Protein AF-A0A2V7T6T1-F1 (afdb_monomer_lite)

Foldseek 3Di:
DPDDDVVQEEEDEDDDDDDVCVVDDVCVVQVVQAGDVSHHYHYNDGSLCLLAVCQLVVVDDPVVSVCVLVVLLVVLLVCVVVPHADADDDDDDDLVVLVVVVVVQVVDPVRVVVDDPVVVVVSVSVVVNVVSVVCSCVSNVPRHHHHDPDPPPPVPDDDDDDD

Secondary structure (DSSP, 8-state):
--SS-GGGEEEEE--S--THHHHS-TTHHHHTTSPPTT-EEEEES-GGGGGTHHHHTT-S-HHHHHHHHHHHHHHHHHHHHTTPPP--------HHHHHHHHHHHHS-TTTGGG--HHHHHHGGGHHHHHHHHHHHHHHHSSSS----------TT-------

Radius of gyration: 18.11 Å; chains: 1; bounding box: 42×50×47 Å

pLDDT: mean 84.36, std 19.88, range [29.56, 97.81]

Sequence (163 aa):
MSGLNPQGCRVTAFKVPVGEELEHDFLWRVHRAVPARGDIAIFNRSHYEEVLVTRVRKLVPKDAWSQRYDQINAFERLLVENGTIVVKFFLHISKAEQKRRFEERLDDPTKQWKLSPGDFEDRKYWDDYLEAYEDALSRAAAGGGAAAPSPRRCARCRPTRVT

Structure (mmCIF, N/CA/C/O backbone):
data_AF-A0A2V7T6T1-F1
#
_entry.id   AF-A0A2V7T6T1-F1
#
loop_
_atom_site.group_PDB
_atom_site.id
_atom_site.type_symbol
_atom_site.label_atom_id
_atom_site.label_alt_id
_atom_site.label_comp_id
_atom_site.label_asym_id
_atom_site.label_entity_id
_atom_site.label_seq_id
_atom_site.pdbx_PDB_ins_code
_atom_site.Cartn_x
_atom_site.Cartn_y
_atom_site.Cartn_z
_atom_site.occupancy
_atom_site.B_iso_or_equiv
_atom_site.auth_seq_id
_atom_site.auth_comp_id
_atom_site.auth_asym_id
_atom_site.auth_atom_id
_atom_site.pdbx_PDB_model_num
ATOM 1 N N . MET A 1 1 ? 18.973 3.544 14.320 1.00 47.38 1 MET A N 1
ATOM 2 C CA . MET A 1 1 ? 17.698 4.245 14.571 1.00 47.38 1 MET A CA 1
ATOM 3 C C . MET A 1 1 ? 17.908 5.144 15.777 1.00 47.38 1 MET A C 1
ATOM 5 O O . MET A 1 1 ? 17.854 4.649 16.890 1.00 47.38 1 MET A O 1
ATOM 9 N N . SER A 1 2 ? 18.254 6.416 15.589 1.00 57.12 2 SER A N 1
ATOM 10 C CA . SER A 1 2 ? 18.358 7.363 16.708 1.00 57.12 2 SER A CA 1
ATOM 11 C C . SER A 1 2 ? 17.134 8.272 16.678 1.00 57.12 2 SER A C 1
ATOM 13 O O . SER A 1 2 ? 16.957 9.011 15.712 1.00 57.12 2 SER A O 1
ATOM 15 N N . GLY A 1 3 ? 16.269 8.170 17.690 1.00 74.69 3 GLY A N 1
ATOM 16 C CA . GLY A 1 3 ? 15.120 9.071 17.868 1.00 74.69 3 GLY A CA 1
ATOM 17 C C . GLY A 1 3 ? 13.787 8.412 18.240 1.00 74.69 3 GLY A C 1
ATOM 18 O O . GLY A 1 3 ? 12.869 9.129 18.612 1.00 74.69 3 GLY A O 1
ATOM 19 N N . LEU A 1 4 ? 13.665 7.080 18.179 1.00 80.94 4 LEU A N 1
ATOM 20 C CA . LEU A 1 4 ? 12.452 6.349 18.578 1.00 80.94 4 LEU A CA 1
ATOM 21 C C . LEU A 1 4 ? 12.805 5.152 19.465 1.00 80.94 4 LEU A C 1
ATOM 23 O O . LEU A 1 4 ? 13.797 4.468 19.207 1.00 80.94 4 LEU A O 1
ATOM 27 N N . ASN A 1 5 ? 11.980 4.892 20.483 1.00 84.69 5 ASN A N 1
ATOM 28 C CA . ASN A 1 5 ? 12.085 3.686 21.300 1.00 84.69 5 ASN A CA 1
ATOM 29 C C . ASN A 1 5 ? 11.563 2.483 20.488 1.00 84.69 5 ASN A C 1
ATOM 31 O O . ASN A 1 5 ? 10.394 2.498 20.095 1.00 84.69 5 ASN A O 1
ATOM 35 N N . PRO A 1 6 ? 12.380 1.442 20.237 1.00 85.62 6 PRO A N 1
ATOM 36 C CA . PRO A 1 6 ? 11.958 0.283 19.451 1.00 85.62 6 PRO A CA 1
ATOM 37 C C . PRO A 1 6 ? 10.805 -0.506 20.086 1.00 85.62 6 PRO A C 1
ATOM 39 O O . PRO A 1 6 ? 10.105 -1.211 19.372 1.00 85.62 6 PRO A O 1
ATOM 42 N N . GLN A 1 7 ? 10.567 -0.381 21.395 1.00 87.00 7 GLN A N 1
ATOM 43 C CA . GLN A 1 7 ? 9.452 -1.069 22.058 1.00 87.00 7 GLN A CA 1
ATOM 44 C C . GLN A 1 7 ? 8.079 -0.529 21.635 1.00 87.00 7 GLN A C 1
ATOM 46 O O . GLN A 1 7 ? 7.117 -1.282 21.645 1.00 87.00 7 GLN A O 1
ATOM 51 N N . GLY A 1 8 ? 8.003 0.745 21.233 1.00 88.69 8 GLY A N 1
ATOM 52 C CA . GLY A 1 8 ? 6.774 1.383 20.749 1.00 88.69 8 GLY A CA 1
ATOM 53 C C . GLY A 1 8 ? 6.770 1.614 19.238 1.00 88.69 8 GLY A C 1
ATOM 54 O O . GLY A 1 8 ? 5.990 2.426 18.748 1.00 88.69 8 GLY A O 1
ATOM 55 N N . CYS A 1 9 ? 7.682 0.986 18.485 1.00 92.56 9 CYS A N 1
ATOM 56 C CA . CYS A 1 9 ? 7.783 1.170 17.039 1.00 92.56 9 CYS A CA 1
ATOM 57 C C . CYS A 1 9 ? 8.017 -0.161 16.323 1.00 92.56 9 CYS A C 1
ATOM 59 O O . CYS A 1 9 ? 9.077 -0.775 16.452 1.00 92.56 9 CYS A O 1
ATOM 61 N N . ARG A 1 10 ? 7.043 -0.584 15.513 1.00 93.06 10 ARG A N 1
ATOM 62 C CA . ARG A 1 10 ? 7.101 -1.827 14.737 1.00 93.06 10 ARG A CA 1
ATOM 63 C C . ARG A 1 10 ? 7.144 -1.534 13.245 1.00 93.06 10 ARG A C 1
ATOM 65 O O . ARG A 1 10 ? 6.325 -0.779 12.730 1.00 93.06 10 ARG A O 1
ATOM 72 N N . VAL A 1 11 ? 8.067 -2.179 12.537 1.00 94.88 11 VAL A N 1
ATOM 73 C CA . VAL A 1 11 ? 8.160 -2.105 11.073 1.00 94.88 11 VAL A CA 1
ATOM 74 C C . VAL A 1 11 ? 7.650 -3.410 10.471 1.00 94.88 11 VAL A C 1
ATOM 76 O O . VAL A 1 11 ? 8.204 -4.469 10.756 1.00 94.88 11 VAL A O 1
ATOM 79 N N . THR A 1 12 ? 6.644 -3.332 9.602 1.00 96.31 12 THR A N 1
ATOM 80 C CA . THR A 1 12 ? 6.129 -4.478 8.840 1.00 96.31 12 THR A CA 1
ATOM 81 C C . THR A 1 12 ? 6.449 -4.280 7.364 1.00 96.31 12 THR A C 1
ATOM 83 O O . THR A 1 12 ? 6.036 -3.290 6.764 1.00 96.31 12 THR A O 1
ATOM 86 N N . ALA A 1 13 ? 7.203 -5.211 6.774 1.00 95.12 13 ALA A N 1
ATOM 87 C CA . ALA A 1 13 ? 7.527 -5.204 5.349 1.00 95.12 13 ALA A CA 1
ATOM 88 C C . ALA A 1 13 ? 6.651 -6.213 4.602 1.00 95.12 13 ALA A C 1
ATOM 90 O O . ALA A 1 13 ? 6.873 -7.422 4.696 1.00 95.12 13 ALA A O 1
ATOM 91 N N . PHE A 1 14 ? 5.665 -5.719 3.858 1.00 94.75 14 PHE A N 1
ATOM 92 C CA . PHE A 1 14 ? 4.726 -6.571 3.137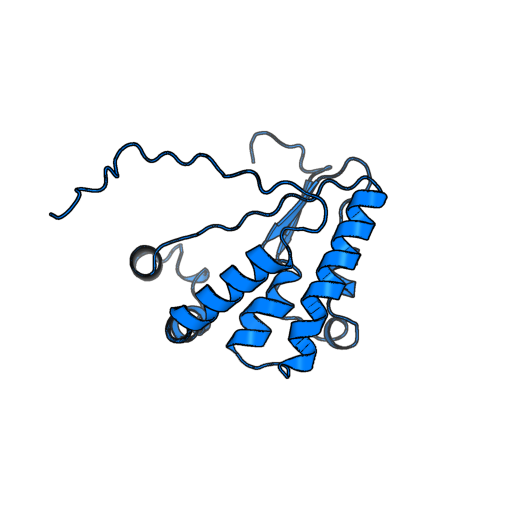 1.00 94.75 14 PHE A CA 1
ATOM 93 C C . PHE A 1 14 ? 5.364 -7.138 1.863 1.00 94.75 14 PHE A C 1
ATOM 95 O O . PHE A 1 14 ? 5.890 -6.411 1.016 1.00 94.75 14 PHE A O 1
ATOM 102 N N . LYS A 1 15 ? 5.319 -8.465 1.726 1.00 91.75 15 LYS A N 1
ATOM 103 C CA . LYS A 1 15 ? 5.761 -9.203 0.534 1.00 91.75 15 LYS A CA 1
ATOM 104 C C . LYS A 1 15 ? 4.552 -9.760 -0.223 1.00 91.75 15 LYS A C 1
ATOM 106 O O . LYS A 1 15 ? 3.409 -9.490 0.151 1.00 91.75 15 LYS A O 1
ATOM 111 N N . VAL A 1 16 ? 4.812 -10.513 -1.291 1.00 91.38 16 VAL A N 1
ATOM 112 C CA . VAL A 1 16 ? 3.777 -11.262 -2.017 1.00 91.38 16 VAL A CA 1
ATOM 113 C C . VAL A 1 16 ? 3.038 -12.172 -1.024 1.00 91.38 16 VAL A C 1
ATOM 115 O O . VAL A 1 16 ? 3.722 -12.860 -0.261 1.00 91.38 16 VAL A O 1
ATOM 118 N N . PRO A 1 17 ? 1.695 -12.133 -0.973 1.00 92.00 17 PRO A N 1
ATOM 119 C CA . PRO A 1 17 ? 0.926 -12.981 -0.070 1.00 92.00 17 PRO A CA 1
ATOM 120 C C . PRO A 1 17 ? 1.065 -14.464 -0.427 1.00 92.00 17 PRO A C 1
ATOM 122 O O . PRO A 1 17 ? 1.167 -14.817 -1.602 1.00 92.00 17 PRO A O 1
ATOM 125 N N . VAL A 1 18 ? 1.094 -15.326 0.591 1.00 92.19 18 VAL A N 1
ATOM 126 C CA . VAL A 1 18 ? 1.264 -16.783 0.449 1.00 92.19 18 VAL A CA 1
ATOM 127 C C . VAL A 1 18 ? 0.424 -17.543 1.477 1.00 92.19 18 VAL A C 1
ATOM 129 O O . VAL A 1 18 ? 0.164 -17.029 2.563 1.00 92.19 18 VAL A O 1
ATOM 132 N N . GLY A 1 19 ? 0.055 -18.788 1.156 1.00 94.94 19 GLY A N 1
ATOM 133 C CA . GLY A 1 19 ? -0.656 -19.685 2.075 1.00 94.94 19 GLY A CA 1
ATOM 134 C C . GLY A 1 19 ? -1.959 -19.075 2.596 1.00 94.94 19 GLY A C 1
ATOM 135 O O . GLY A 1 19 ? -2.746 -18.560 1.809 1.00 94.94 19 GLY A O 1
ATOM 136 N N . GLU A 1 20 ? -2.127 -19.080 3.920 1.00 94.50 20 GLU A N 1
ATOM 137 C CA . GLU A 1 20 ? -3.294 -18.543 4.641 1.00 94.50 20 GLU A CA 1
ATOM 138 C C . GLU A 1 20 ? -3.646 -17.101 4.234 1.00 94.50 20 GLU A C 1
ATOM 140 O O . GLU A 1 20 ? -4.817 -16.747 4.145 1.00 94.50 20 GLU A O 1
ATOM 145 N N . GLU A 1 21 ? -2.660 -16.256 3.905 1.00 94.12 21 GLU A N 1
ATOM 146 C CA . GLU A 1 21 ? -2.945 -14.874 3.492 1.00 94.12 21 GLU A CA 1
ATOM 147 C C . GLU A 1 21 ? -3.779 -14.791 2.203 1.00 94.12 21 GLU A C 1
ATOM 149 O O . GLU A 1 21 ? -4.486 -13.806 2.013 1.00 94.12 21 GLU A O 1
ATOM 154 N N . LEU A 1 22 ? -3.695 -15.798 1.325 1.00 93.06 22 LEU A N 1
ATOM 155 C CA . LEU A 1 22 ? -4.491 -15.886 0.094 1.00 93.06 22 LEU A CA 1
ATOM 156 C C . LEU A 1 22 ? -5.887 -16.479 0.327 1.00 93.06 22 LEU A C 1
ATOM 158 O O . LEU A 1 22 ? -6.748 -16.358 -0.541 1.00 93.06 22 LEU A O 1
ATOM 162 N N . GLU A 1 23 ? -6.108 -17.122 1.474 1.00 95.62 23 GLU A N 1
ATOM 163 C CA . GLU A 1 23 ? -7.403 -17.690 1.870 1.00 95.62 23 GLU A CA 1
ATOM 164 C C . GLU A 1 23 ? -8.311 -16.642 2.539 1.00 95.62 23 GLU A C 1
ATOM 166 O O . GLU A 1 23 ? -9.506 -16.873 2.729 1.00 95.62 23 GLU A O 1
ATOM 171 N N . HIS A 1 24 ? -7.760 -15.468 2.857 1.00 96.50 24 HIS A N 1
ATOM 172 C CA . HIS A 1 24 ? -8.467 -14.339 3.451 1.00 96.50 24 HIS A CA 1
ATOM 173 C C . HIS A 1 24 ? -8.608 -13.159 2.483 1.00 96.50 24 HIS A C 1
ATOM 175 O O . HIS A 1 24 ? -8.013 -13.109 1.406 1.00 96.50 24 HIS A O 1
ATOM 181 N N . ASP A 1 25 ? -9.402 -12.164 2.885 1.00 95.56 25 ASP A N 1
ATOM 182 C CA . ASP A 1 25 ? -9.410 -10.879 2.199 1.00 95.56 25 ASP A CA 1
ATOM 183 C C . ASP A 1 25 ? -8.051 -10.165 2.340 1.00 95.56 25 ASP A C 1
ATOM 185 O O . ASP A 1 25 ? -7.292 -10.368 3.290 1.00 95.56 25 ASP A O 1
ATOM 189 N N . PHE A 1 26 ? -7.745 -9.278 1.394 1.00 95.38 26 PHE A N 1
ATOM 190 C CA . PHE A 1 26 ? -6.434 -8.631 1.328 1.00 95.38 26 PHE A CA 1
ATOM 191 C C . PHE A 1 26 ? -6.128 -7.685 2.503 1.00 95.38 26 PHE A C 1
ATOM 193 O O . PHE A 1 26 ? -4.958 -7.375 2.755 1.00 95.38 26 PHE A O 1
ATOM 200 N N . LEU A 1 27 ? -7.155 -7.200 3.212 1.00 97.69 27 LEU A N 1
ATOM 201 C CA . LEU A 1 27 ? -6.983 -6.319 4.364 1.00 97.69 27 LEU A CA 1
ATOM 202 C C . LEU A 1 27 ? -6.724 -7.106 5.641 1.00 97.69 27 LEU A C 1
ATOM 204 O O . LEU A 1 27 ? -6.109 -6.545 6.544 1.00 97.69 27 LEU A O 1
ATOM 208 N N . TRP A 1 28 ? -7.101 -8.383 5.724 1.00 97.81 28 TRP A N 1
ATOM 209 C CA . TRP A 1 28 ? -6.908 -9.214 6.915 1.00 97.81 28 TRP A CA 1
ATOM 210 C C . TRP A 1 28 ? -5.478 -9.140 7.467 1.00 97.81 28 TRP A C 1
ATOM 212 O O . TRP A 1 28 ? -5.261 -8.752 8.621 1.00 97.81 28 TRP A O 1
ATOM 222 N N . ARG A 1 29 ? -4.470 -9.416 6.628 1.00 97.12 29 ARG A N 1
ATOM 223 C CA . ARG A 1 29 ? -3.060 -9.381 7.056 1.00 97.12 29 ARG A CA 1
ATOM 224 C C . ARG A 1 29 ? -2.586 -7.974 7.428 1.00 97.12 29 ARG A C 1
ATOM 226 O O . ARG A 1 29 ? -1.702 -7.811 8.266 1.00 97.12 29 ARG A O 1
ATOM 233 N N . VAL A 1 30 ? -3.170 -6.950 6.805 1.00 97.62 30 VAL A N 1
ATOM 234 C CA . VAL A 1 30 ? -2.810 -5.545 7.027 1.00 97.62 30 VAL A CA 1
ATOM 235 C C . VAL A 1 30 ? -3.408 -5.048 8.335 1.00 97.62 30 VAL A C 1
ATOM 237 O O . VAL A 1 30 ? -2.708 -4.426 9.132 1.00 97.62 30 VAL A O 1
ATOM 240 N N . HIS A 1 31 ? -4.663 -5.401 8.603 1.00 97.44 31 HIS A N 1
ATOM 241 C CA . HIS A 1 31 ? -5.354 -5.097 9.844 1.00 97.44 31 HIS A CA 1
ATOM 242 C C . HIS A 1 31 ? -4.625 -5.721 11.038 1.00 97.44 31 HIS A C 1
ATOM 244 O O . HIS A 1 31 ? -4.406 -5.051 12.038 1.00 97.44 31 HIS A O 1
ATOM 250 N N . ARG A 1 32 ? -4.112 -6.950 10.917 1.00 96.31 32 ARG A N 1
ATOM 251 C CA . ARG A 1 32 ? -3.285 -7.568 11.973 1.00 96.31 32 ARG A CA 1
ATOM 252 C C . ARG A 1 32 ? -2.005 -6.790 12.305 1.00 96.31 32 ARG A C 1
ATOM 254 O O . ARG A 1 32 ? -1.471 -6.938 13.403 1.00 96.31 32 ARG A O 1
ATOM 261 N N . ALA A 1 33 ? -1.491 -5.986 11.374 1.00 96.81 33 ALA A N 1
ATOM 262 C CA . ALA A 1 33 ? -0.244 -5.248 11.543 1.00 96.81 33 ALA A CA 1
ATOM 263 C C . ALA A 1 33 ? -0.426 -3.830 12.115 1.00 96.81 33 ALA A C 1
ATOM 265 O O . ALA A 1 33 ? 0.581 -3.212 12.482 1.00 96.81 33 ALA A O 1
ATOM 266 N N . VAL A 1 34 ? -1.661 -3.317 12.208 1.00 97.00 34 VAL A N 1
ATOM 267 C CA . VAL A 1 34 ? -1.945 -1.962 12.721 1.00 97.00 34 VAL A CA 1
ATOM 268 C C . VAL A 1 34 ? -1.439 -1.792 14.165 1.00 97.00 34 VAL A C 1
ATOM 270 O O . VAL A 1 34 ? -1.293 -2.786 14.888 1.00 97.00 34 VAL A O 1
ATOM 273 N N . PRO A 1 35 ? -1.087 -0.565 14.591 1.00 96.69 35 PRO A N 1
ATOM 274 C CA . PRO A 1 35 ? -0.500 -0.352 15.909 1.00 96.69 35 PRO A CA 1
ATOM 275 C C . PRO A 1 35 ? -1.544 -0.490 17.021 1.00 96.69 35 PRO A C 1
ATOM 277 O O . PRO A 1 35 ? -2.715 -0.153 16.841 1.00 96.69 35 PRO A O 1
ATOM 280 N N . ALA A 1 36 ? -1.096 -0.929 18.198 1.00 95.12 36 ALA A N 1
ATOM 281 C CA . ALA A 1 36 ? -1.866 -0.768 19.424 1.00 95.12 36 ALA A CA 1
ATOM 282 C C . ALA A 1 36 ? -1.895 0.714 19.851 1.00 95.12 36 ALA A C 1
ATOM 284 O O . ALA A 1 36 ? -1.160 1.555 19.327 1.00 95.12 36 ALA A O 1
ATOM 285 N N . ARG A 1 37 ? -2.742 1.059 20.827 1.00 94.31 37 ARG A N 1
ATOM 286 C CA . ARG A 1 37 ? -2.778 2.424 21.378 1.00 94.31 37 ARG A CA 1
ATOM 287 C C . ARG A 1 37 ? -1.421 2.776 21.997 1.00 94.31 37 ARG A C 1
ATOM 289 O O . ARG A 1 37 ? -0.963 2.075 22.889 1.00 94.31 37 ARG A O 1
ATOM 296 N N . GLY A 1 38 ? -0.831 3.885 21.551 1.00 92.00 38 GLY A N 1
ATOM 297 C CA . GLY A 1 38 ? 0.482 4.357 22.011 1.00 92.00 38 GLY A CA 1
ATOM 298 C C . GLY A 1 38 ? 1.664 3.891 21.156 1.00 92.00 38 GLY A C 1
ATOM 299 O O . GLY A 1 38 ? 2.757 4.429 21.321 1.00 92.00 38 GLY A O 1
ATOM 300 N N . ASP A 1 39 ? 1.438 2.978 20.209 1.00 95.12 39 ASP A N 1
ATOM 301 C CA . ASP A 1 39 ? 2.482 2.455 19.330 1.00 95.12 39 ASP A CA 1
ATOM 302 C C . ASP A 1 39 ? 2.504 3.145 17.964 1.00 95.12 39 ASP A C 1
ATOM 304 O O . ASP A 1 39 ? 1.511 3.677 17.463 1.00 95.12 39 ASP A O 1
ATOM 308 N N . ILE A 1 40 ? 3.661 3.058 17.314 1.00 95.69 40 ILE A N 1
ATOM 309 C CA . ILE A 1 40 ? 3.884 3.457 15.930 1.00 95.69 40 ILE A CA 1
ATOM 310 C C . ILE A 1 40 ? 4.060 2.191 15.090 1.00 95.69 40 ILE A C 1
ATOM 312 O O . ILE A 1 40 ? 4.934 1.366 15.358 1.00 95.69 40 ILE A O 1
ATOM 316 N N . ALA A 1 41 ? 3.269 2.057 14.028 1.00 96.25 41 ALA A N 1
ATOM 317 C CA . ALA A 1 41 ? 3.494 1.050 12.997 1.00 96.25 41 ALA A CA 1
ATOM 318 C C . ALA A 1 41 ? 4.002 1.719 11.717 1.00 96.25 41 ALA A C 1
ATOM 320 O O . ALA A 1 41 ? 3.418 2.687 11.234 1.00 96.25 41 ALA A O 1
ATOM 321 N N . ILE A 1 42 ? 5.084 1.187 11.152 1.00 96.25 42 ILE A N 1
ATOM 322 C CA . ILE A 1 42 ? 5.648 1.620 9.874 1.00 96.25 42 ILE A CA 1
ATOM 323 C C . ILE A 1 42 ? 5.456 0.495 8.870 1.00 96.25 42 ILE A C 1
ATOM 325 O O . ILE A 1 42 ? 6.012 -0.594 9.016 1.00 96.25 42 ILE A O 1
ATOM 329 N N . PHE A 1 43 ? 4.691 0.771 7.823 1.00 97.44 43 PHE A N 1
ATOM 330 C CA . PHE A 1 43 ? 4.456 -0.173 6.742 1.00 97.44 43 PHE A CA 1
ATOM 331 C C . PHE A 1 43 ? 5.433 0.109 5.594 1.00 97.44 43 PHE A C 1
ATOM 333 O O . PHE A 1 43 ? 5.413 1.179 4.985 1.00 97.44 43 PHE A O 1
ATOM 340 N N . ASN A 1 44 ? 6.338 -0.838 5.329 1.00 94.00 44 ASN A N 1
ATOM 341 C CA . ASN A 1 44 ? 7.168 -0.843 4.128 1.00 94.00 44 ASN A CA 1
ATOM 342 C C . ASN A 1 44 ? 6.430 -1.644 3.049 1.00 94.00 44 ASN A C 1
ATOM 344 O O . ASN A 1 44 ? 6.338 -2.871 3.150 1.00 94.00 44 ASN A O 1
ATOM 348 N N . ARG A 1 45 ? 5.888 -0.919 2.059 1.00 93.56 45 ARG A N 1
ATOM 349 C CA . ARG A 1 45 ? 4.691 -1.309 1.282 1.00 93.56 45 ARG A CA 1
ATOM 350 C C . ARG A 1 45 ? 3.456 -1.422 2.178 1.00 93.56 45 ARG A C 1
ATOM 352 O O . ARG A 1 45 ? 3.574 -1.309 3.390 1.00 93.56 45 ARG A O 1
ATOM 359 N N . SER A 1 46 ? 2.267 -1.580 1.608 1.00 95.94 46 SER A N 1
ATOM 360 C CA . SER A 1 46 ? 1.003 -1.552 2.366 1.00 95.94 46 SER A CA 1
ATOM 361 C C . SER A 1 46 ? -0.142 -2.212 1.587 1.00 95.94 46 SER A C 1
ATOM 363 O O . SER A 1 46 ? 0.085 -2.806 0.534 1.00 95.94 46 SER A O 1
ATOM 365 N N . HIS A 1 47 ? -1.385 -2.078 2.070 1.00 95.81 47 HIS A N 1
ATOM 366 C CA . HIS A 1 47 ? -2.605 -2.495 1.359 1.00 95.81 47 HIS A CA 1
ATOM 367 C C . HIS A 1 47 ? -2.782 -1.854 -0.025 1.00 95.81 47 HIS A C 1
ATOM 369 O O . HIS A 1 47 ? -3.570 -2.348 -0.823 1.00 95.81 47 HIS A O 1
ATOM 375 N N . TYR A 1 48 ? -2.037 -0.794 -0.348 1.00 96.25 48 TYR A N 1
ATOM 376 C CA . TYR A 1 48 ? -2.074 -0.162 -1.669 1.00 96.25 48 TYR A CA 1
ATOM 377 C C . TYR A 1 48 ? -1.505 -1.044 -2.790 1.00 96.25 48 TYR A C 1
ATOM 379 O O . TYR A 1 48 ? -1.841 -0.831 -3.951 1.00 96.25 48 TYR A O 1
ATOM 387 N N . GLU A 1 49 ? -0.705 -2.071 -2.485 1.00 94.88 49 GLU A N 1
ATOM 388 C CA . GLU A 1 49 ? -0.227 -3.034 -3.497 1.00 94.88 49 GLU A CA 1
ATOM 389 C C . GLU A 1 49 ? -1.397 -3.710 -4.249 1.00 94.88 49 GLU A C 1
ATOM 391 O O . GLU A 1 49 ? -1.324 -4.020 -5.442 1.00 94.88 49 GLU A O 1
ATOM 396 N N . GLU A 1 50 ? -2.540 -3.829 -3.577 1.00 94.38 50 GLU A N 1
ATOM 397 C CA . GLU A 1 50 ? -3.765 -4.448 -4.082 1.00 94.38 50 GLU A CA 1
ATOM 398 C C . GLU A 1 50 ? -4.554 -3.564 -5.060 1.00 94.38 50 GLU A C 1
ATOM 400 O O . GLU A 1 50 ? -5.560 -4.011 -5.611 1.00 94.38 50 GLU A O 1
ATOM 405 N N . VAL A 1 51 ? -4.073 -2.345 -5.317 1.00 95.31 51 VAL A N 1
ATOM 406 C CA . VAL A 1 51 ? -4.529 -1.451 -6.396 1.00 95.31 51 VAL A CA 1
ATOM 407 C C . VAL A 1 51 ? -3.379 -0.964 -7.296 1.00 95.31 51 VAL A C 1
ATOM 409 O O . VAL A 1 51 ? -3.614 -0.208 -8.236 1.00 95.31 51 VAL A O 1
ATOM 412 N N . LEU A 1 52 ? -2.142 -1.409 -7.033 1.00 94.44 52 LEU A N 1
ATOM 413 C CA . LEU A 1 52 ? -0.933 -1.060 -7.789 1.00 94.44 52 LEU A CA 1
ATOM 414 C C . LEU A 1 52 ? -0.443 -2.249 -8.623 1.00 94.44 52 LEU A C 1
ATOM 416 O O . LEU A 1 52 ? -0.830 -2.388 -9.783 1.00 94.44 52 LEU A O 1
ATOM 420 N N . VAL A 1 53 ? 0.374 -3.137 -8.043 1.00 92.38 53 VAL A N 1
ATOM 421 C CA . VAL A 1 53 ? 0.961 -4.278 -8.767 1.00 92.38 53 VAL A CA 1
ATOM 422 C C . VAL A 1 53 ? -0.116 -5.205 -9.325 1.00 92.38 53 VAL A C 1
ATOM 424 O O . VAL A 1 53 ? -0.022 -5.654 -10.463 1.00 92.38 53 VAL A O 1
ATOM 427 N N . THR A 1 54 ? -1.189 -5.434 -8.570 1.00 91.56 54 THR A N 1
ATOM 428 C CA . THR A 1 54 ? -2.317 -6.282 -8.989 1.00 91.56 54 THR A CA 1
ATOM 429 C C . THR A 1 54 ? -3.059 -5.728 -10.206 1.00 91.56 54 THR A C 1
ATOM 431 O O . THR A 1 54 ? -3.433 -6.504 -11.088 1.00 91.56 54 THR A O 1
ATOM 434 N N . ARG A 1 55 ? -3.207 -4.400 -10.302 1.00 93.31 55 ARG A N 1
ATOM 435 C CA . ARG A 1 55 ? -3.760 -3.701 -11.472 1.00 93.31 55 ARG A CA 1
ATOM 436 C C . ARG A 1 55 ? -2.813 -3.794 -12.663 1.00 93.31 55 ARG A C 1
ATOM 438 O O . ARG A 1 55 ? -3.224 -4.240 -13.731 1.00 93.31 55 ARG A O 1
ATOM 445 N N . VAL A 1 56 ? -1.558 -3.383 -12.481 1.00 93.50 56 VAL A N 1
ATOM 446 C CA . VAL A 1 56 ? -0.573 -3.258 -13.570 1.00 93.50 56 VAL A CA 1
ATOM 447 C C . VAL A 1 56 ? -0.240 -4.620 -14.175 1.00 93.50 56 VAL A C 1
ATOM 449 O O . VAL A 1 56 ? -0.231 -4.791 -15.393 1.00 93.50 56 VAL A O 1
ATOM 452 N N . ARG A 1 57 ? -0.043 -5.630 -13.324 1.00 92.44 57 ARG A N 1
ATOM 453 C CA . ARG A 1 57 ? 0.222 -7.012 -13.744 1.00 92.44 57 ARG A CA 1
ATOM 454 C C . ARG A 1 57 ? -1.045 -7.807 -14.059 1.00 92.44 57 ARG A C 1
ATOM 456 O O . ARG A 1 57 ? -0.933 -8.981 -14.394 1.00 92.44 57 ARG A O 1
ATOM 463 N N . LYS A 1 58 ? -2.229 -7.184 -13.985 1.00 92.44 58 LYS A N 1
ATOM 464 C CA . LYS A 1 58 ? -3.534 -7.802 -14.282 1.00 92.44 58 LYS A CA 1
ATOM 465 C C . LYS A 1 58 ? -3.768 -9.107 -13.509 1.00 92.44 58 LYS A C 1
ATOM 467 O O . LYS A 1 58 ? -4.314 -10.064 -14.048 1.00 92.44 58 LYS A O 1
ATOM 472 N N . LEU A 1 59 ? -3.340 -9.141 -12.246 1.00 91.06 59 LEU A N 1
ATOM 473 C CA . LEU A 1 59 ? -3.483 -10.315 -11.376 1.00 91.06 59 LEU A CA 1
ATOM 474 C C . LEU A 1 59 ? -4.940 -10.554 -10.982 1.00 91.06 59 LEU A C 1
ATOM 476 O O . LEU A 1 59 ? -5.322 -11.680 -10.679 1.00 91.06 59 LEU A O 1
ATOM 480 N N . VAL A 1 60 ? -5.747 -9.492 -10.993 1.00 91.06 60 VAL A N 1
ATOM 481 C CA . VAL A 1 60 ? -7.188 -9.562 -10.775 1.00 91.06 60 VAL A CA 1
ATOM 482 C C . VAL A 1 60 ? -7.930 -8.711 -11.814 1.00 91.06 60 VAL A C 1
ATOM 484 O O . VAL A 1 60 ? -7.370 -7.731 -12.322 1.00 91.06 60 VAL A O 1
ATOM 487 N N . PRO A 1 61 ? -9.189 -9.057 -12.130 1.00 94.12 61 PRO A N 1
ATOM 488 C CA . PRO A 1 61 ? -10.058 -8.256 -12.987 1.00 94.12 61 PRO A CA 1
ATOM 489 C C . PRO A 1 61 ? -10.239 -6.801 -12.513 1.00 94.12 61 PRO A C 1
ATOM 491 O O . PRO A 1 61 ? -10.067 -6.479 -11.335 1.00 94.12 61 PRO A O 1
ATOM 494 N N . LYS A 1 62 ? -10.582 -5.898 -13.444 1.00 93.50 62 LYS A N 1
ATOM 495 C CA . LYS A 1 62 ? -10.701 -4.451 -13.174 1.00 93.50 62 LYS A CA 1
ATOM 496 C C . LYS A 1 62 ? -11.771 -4.110 -12.150 1.00 93.50 62 LYS A C 1
ATOM 498 O O . LYS A 1 62 ? -11.542 -3.295 -11.264 1.00 93.50 62 LYS A O 1
ATOM 503 N N . ASP A 1 63 ? -12.929 -4.723 -12.282 1.00 93.12 63 ASP A N 1
ATOM 504 C CA . ASP A 1 63 ? -14.010 -4.677 -11.306 1.00 93.12 63 ASP A CA 1
ATOM 505 C C . ASP A 1 63 ? -13.521 -5.084 -9.910 1.00 93.12 63 ASP A C 1
ATOM 507 O O . ASP A 1 63 ? -13.748 -4.336 -8.962 1.00 93.12 63 ASP A O 1
ATOM 511 N N . ALA A 1 64 ? -12.743 -6.165 -9.800 1.00 92.19 64 ALA A N 1
ATOM 512 C CA . ALA A 1 64 ? -12.210 -6.628 -8.522 1.00 92.19 64 ALA A CA 1
ATOM 513 C C . ALA A 1 64 ? -11.252 -5.618 -7.867 1.00 92.19 64 ALA A C 1
ATOM 515 O O . ALA A 1 64 ? -11.461 -5.257 -6.711 1.00 92.19 64 ALA A O 1
ATOM 516 N N . TRP A 1 65 ? -10.221 -5.118 -8.567 1.00 94.56 65 TRP A N 1
ATOM 517 C CA . TRP A 1 65 ? -9.303 -4.152 -7.936 1.00 94.56 65 TRP A CA 1
ATOM 518 C C . TRP A 1 65 ? -9.901 -2.752 -7.788 1.00 94.56 65 TRP A C 1
ATOM 520 O O . TRP A 1 65 ? -9.552 -2.033 -6.856 1.00 94.56 65 TRP A O 1
ATOM 530 N N . SER A 1 66 ? -10.819 -2.336 -8.663 1.00 93.81 66 SER A N 1
ATOM 531 C CA . SER A 1 66 ? -11.391 -0.985 -8.596 1.00 93.81 66 SER A CA 1
ATOM 532 C C . SER A 1 66 ? -12.308 -0.772 -7.390 1.00 93.81 66 SER A C 1
ATOM 534 O O . SER A 1 66 ? -12.368 0.351 -6.884 1.00 93.81 66 SER A O 1
ATOM 536 N N . GLN A 1 67 ? -12.962 -1.831 -6.901 1.00 94.31 67 GLN A N 1
ATOM 537 C CA . GLN A 1 67 ? -13.746 -1.816 -5.660 1.00 94.31 67 GLN A CA 1
ATOM 538 C C . GLN A 1 67 ? -12.860 -1.720 -4.409 1.00 94.31 67 GLN A C 1
ATOM 540 O O . GLN A 1 67 ? -13.294 -1.216 -3.372 1.00 94.31 67 GLN A O 1
ATOM 545 N N . ARG A 1 68 ? -11.592 -2.145 -4.497 1.00 95.69 68 ARG A N 1
ATOM 546 C CA . ARG A 1 68 ? -10.669 -2.111 -3.354 1.00 95.69 68 ARG A CA 1
ATOM 547 C C . ARG A 1 68 ? -10.368 -0.697 -2.884 1.00 95.69 68 ARG A C 1
ATOM 549 O O . ARG A 1 68 ? -10.092 -0.526 -1.707 1.00 95.69 68 ARG A O 1
ATOM 556 N N . TYR A 1 69 ? -10.477 0.324 -3.737 1.00 95.44 69 TYR A N 1
ATOM 557 C CA . TYR A 1 69 ? -10.338 1.713 -3.281 1.00 95.44 69 TYR A CA 1
ATOM 558 C C . TYR A 1 69 ? -11.369 2.077 -2.208 1.00 95.44 69 TYR A C 1
ATOM 560 O O . TYR A 1 69 ? -11.012 2.699 -1.209 1.00 95.44 69 TYR A O 1
ATOM 568 N N . ASP A 1 70 ? -12.621 1.646 -2.367 1.00 95.00 70 ASP A N 1
ATOM 569 C CA . ASP A 1 70 ? -13.674 1.936 -1.391 1.00 95.00 70 ASP A CA 1
ATOM 570 C C . ASP A 1 70 ? -13.445 1.159 -0.091 1.00 95.00 70 ASP A C 1
ATOM 572 O O . ASP A 1 70 ? -13.619 1.700 1.000 1.00 95.00 70 ASP A O 1
ATOM 576 N N . GLN A 1 71 ? -12.969 -0.084 -0.199 1.00 96.25 71 GLN A N 1
ATOM 577 C CA . GLN A 1 71 ? -12.597 -0.918 0.948 1.00 96.25 71 GLN A CA 1
ATOM 578 C C . GLN A 1 71 ? -11.402 -0.333 1.714 1.00 96.25 71 GLN A C 1
ATOM 580 O O . GLN A 1 71 ? -11.430 -0.270 2.940 1.00 96.25 71 GLN A O 1
ATOM 585 N N . ILE A 1 72 ? -10.384 0.162 1.003 1.00 96.50 72 ILE A N 1
ATOM 586 C CA . ILE A 1 72 ? -9.226 0.858 1.580 1.00 96.50 72 ILE A CA 1
ATOM 587 C C . ILE A 1 72 ? -9.676 2.129 2.306 1.00 96.50 72 ILE A C 1
ATOM 589 O O . ILE A 1 72 ? -9.290 2.347 3.452 1.00 96.50 72 ILE A O 1
ATOM 593 N N . ASN A 1 73 ? -10.531 2.938 1.679 1.00 95.94 73 ASN A N 1
ATOM 594 C CA . ASN A 1 73 ? -11.068 4.150 2.294 1.00 95.94 73 ASN A CA 1
ATOM 595 C C . ASN A 1 73 ? -11.898 3.838 3.547 1.00 95.94 73 ASN A C 1
ATOM 597 O O . ASN A 1 73 ? -11.777 4.533 4.555 1.00 95.94 73 ASN A O 1
ATOM 601 N N . ALA A 1 74 ? -12.726 2.791 3.506 1.00 96.69 74 ALA A N 1
ATOM 602 C CA . ALA A 1 74 ? -13.502 2.348 4.659 1.00 96.69 74 ALA A CA 1
ATOM 603 C C . ALA A 1 74 ? -12.600 1.846 5.797 1.00 96.69 74 ALA A C 1
ATOM 605 O O . ALA A 1 74 ? -12.840 2.177 6.957 1.00 96.69 74 ALA A O 1
ATOM 606 N N . PHE A 1 75 ? -11.542 1.103 5.469 1.00 97.38 75 PHE A N 1
ATOM 607 C CA . PHE A 1 75 ? -10.554 0.625 6.431 1.00 97.38 75 PHE A CA 1
ATOM 608 C C . PHE A 1 75 ? -9.774 1.770 7.084 1.00 97.38 75 PHE A C 1
ATOM 610 O O . PHE A 1 75 ? -9.683 1.833 8.305 1.00 97.38 75 PHE A O 1
ATOM 617 N N . GLU A 1 76 ? -9.254 2.718 6.302 1.00 96.19 76 GLU A N 1
ATOM 618 C CA . GLU A 1 76 ? -8.539 3.876 6.850 1.00 96.19 76 GLU A CA 1
ATOM 619 C C . GLU A 1 76 ? -9.460 4.757 7.702 1.00 96.19 76 GLU A C 1
ATOM 621 O O . GLU A 1 76 ? -9.053 5.210 8.772 1.00 96.19 76 GLU A O 1
ATOM 626 N N . ARG A 1 77 ? -10.724 4.932 7.292 1.00 96.25 77 ARG A N 1
ATOM 627 C CA . ARG A 1 77 ? -11.734 5.624 8.101 1.00 96.25 77 ARG A CA 1
ATOM 628 C C . ARG A 1 77 ? -11.969 4.919 9.437 1.00 96.25 77 ARG A C 1
ATOM 630 O O . ARG A 1 77 ? -11.932 5.589 10.463 1.00 96.25 77 ARG A O 1
ATOM 637 N N . LEU A 1 78 ? -12.122 3.592 9.438 1.00 97.06 78 LEU A N 1
ATOM 638 C CA . LEU A 1 78 ? -12.250 2.799 10.665 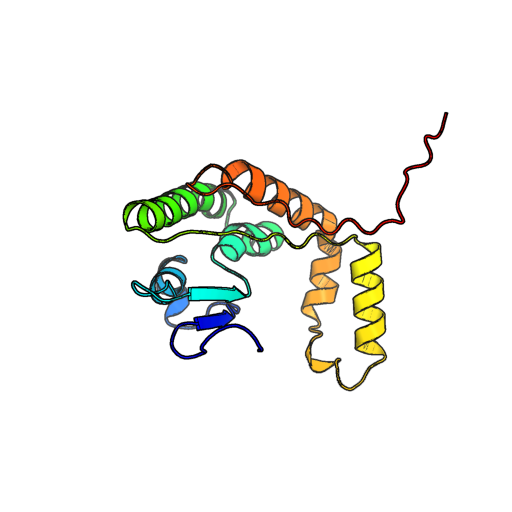1.00 97.06 78 LEU A CA 1
ATOM 639 C C . LEU A 1 78 ? -11.070 3.052 11.617 1.00 97.06 78 LEU A C 1
ATOM 641 O O . LEU A 1 78 ? -11.275 3.240 12.813 1.00 97.06 78 LEU A O 1
ATOM 645 N N . LEU A 1 79 ? -9.838 3.082 11.106 1.00 96.75 79 LEU A N 1
ATOM 646 C CA . LEU A 1 79 ? -8.652 3.345 11.927 1.00 96.75 79 LEU A CA 1
ATOM 647 C C . LEU A 1 79 ? -8.677 4.757 12.532 1.00 96.75 79 LEU A C 1
ATOM 649 O O . LEU A 1 79 ? -8.446 4.921 13.732 1.00 96.75 79 LEU A O 1
ATOM 653 N N . VAL A 1 80 ? -9.001 5.768 11.723 1.00 96.38 80 VAL A N 1
ATOM 654 C CA . VAL A 1 80 ? -9.068 7.171 12.164 1.00 96.38 80 VAL A CA 1
ATOM 655 C C . VAL A 1 80 ? -10.165 7.384 13.208 1.00 96.38 80 VAL A C 1
ATOM 657 O O . VAL A 1 80 ? -9.907 8.002 14.240 1.00 96.38 80 VAL A O 1
ATOM 660 N N . GLU A 1 81 ? -11.354 6.815 13.001 1.00 96.25 81 GLU A N 1
ATOM 661 C CA . GLU A 1 81 ? -12.469 6.863 13.961 1.00 96.25 81 GLU A CA 1
ATOM 662 C C . GLU A 1 81 ? -12.103 6.227 15.313 1.00 96.25 81 GLU A C 1
ATOM 664 O O . GLU A 1 81 ? -12.611 6.639 16.355 1.00 96.25 81 GLU A O 1
ATOM 669 N N . ASN A 1 82 ? -11.165 5.276 15.322 1.00 95.62 82 ASN A N 1
ATOM 670 C CA . ASN A 1 82 ? -10.667 4.620 16.532 1.00 95.62 82 ASN A CA 1
ATOM 671 C C . ASN A 1 82 ? -9.400 5.268 17.127 1.00 95.62 82 ASN A C 1
ATOM 673 O O . ASN A 1 82 ? -8.839 4.759 18.105 1.00 95.62 82 ASN A O 1
ATOM 677 N N . GLY A 1 83 ? -8.982 6.424 16.600 1.00 94.94 83 GLY A N 1
ATOM 678 C CA . GLY A 1 83 ? -7.884 7.233 17.132 1.00 94.94 83 GLY A CA 1
ATOM 679 C C . GLY A 1 83 ? -6.503 6.899 16.565 1.00 94.94 83 GLY A C 1
ATOM 680 O O . GLY A 1 83 ? -5.497 7.353 17.113 1.00 94.94 83 GLY A O 1
ATOM 681 N N . THR A 1 84 ? -6.420 6.119 15.486 1.00 97.00 84 THR A N 1
ATOM 682 C CA . THR A 1 84 ? -5.164 5.900 14.761 1.00 97.00 84 THR A CA 1
ATOM 683 C C . THR A 1 84 ? -4.904 7.053 13.797 1.00 97.00 84 THR A C 1
ATOM 685 O O . THR A 1 84 ? -5.727 7.373 12.944 1.00 97.00 84 THR A O 1
ATOM 688 N N . ILE A 1 85 ? -3.716 7.648 13.877 1.00 96.06 85 ILE A N 1
ATOM 689 C CA . ILE A 1 85 ? -3.276 8.657 12.910 1.00 96.06 85 ILE A CA 1
ATOM 690 C C . ILE A 1 85 ? -2.638 7.940 11.721 1.00 96.06 85 ILE A C 1
ATOM 692 O O . ILE A 1 85 ? -1.605 7.284 11.862 1.00 96.06 85 ILE A O 1
ATOM 696 N N . VAL A 1 86 ? -3.240 8.083 10.541 1.00 94.94 86 VAL A N 1
ATOM 697 C CA . VAL A 1 86 ? -2.733 7.487 9.300 1.00 94.94 86 VAL A CA 1
ATOM 698 C C . VAL A 1 86 ? -1.941 8.534 8.519 1.00 94.94 86 VAL A C 1
ATOM 700 O O . VAL A 1 86 ? -2.486 9.548 8.088 1.00 94.94 86 VAL A O 1
ATOM 703 N N . VAL A 1 87 ? -0.647 8.279 8.307 1.00 94.69 87 VAL A N 1
ATOM 704 C CA . VAL A 1 87 ? 0.231 9.131 7.490 1.00 94.69 87 VAL A CA 1
ATOM 705 C C . VAL A 1 87 ? 0.753 8.326 6.307 1.00 94.69 87 VAL A C 1
ATOM 707 O O . VAL A 1 87 ? 1.398 7.293 6.479 1.00 94.69 87 VAL A O 1
ATOM 710 N N . LYS A 1 88 ? 0.479 8.810 5.094 1.00 93.56 88 LYS A N 1
ATOM 711 C CA . LYS A 1 88 ? 0.820 8.133 3.837 1.00 93.56 88 LYS A CA 1
ATOM 712 C C . LYS A 1 88 ? 1.975 8.849 3.149 1.00 93.56 88 LYS A C 1
ATOM 714 O O . LYS A 1 88 ? 1.920 10.058 2.937 1.00 93.56 88 LYS A O 1
ATOM 719 N N . PHE A 1 89 ? 3.006 8.097 2.769 1.00 92.44 89 PHE A N 1
ATOM 720 C CA . PHE A 1 89 ? 4.166 8.622 2.053 1.00 92.44 89 PHE A CA 1
ATOM 721 C C . PHE A 1 89 ? 4.267 7.993 0.668 1.00 92.44 89 PHE A C 1
ATOM 723 O O . PHE A 1 89 ? 4.455 6.786 0.541 1.00 92.44 89 PHE A O 1
ATOM 730 N N . PHE A 1 90 ? 4.218 8.830 -0.366 1.00 91.38 90 PHE A N 1
ATOM 731 C CA . PHE A 1 90 ? 4.580 8.443 -1.723 1.00 91.38 90 PHE A CA 1
ATOM 732 C C . PHE A 1 90 ? 5.950 9.031 -2.068 1.00 91.38 90 PHE A C 1
ATOM 734 O O . PHE A 1 90 ? 6.136 10.248 -2.097 1.00 91.38 90 PHE A O 1
ATOM 741 N N . LEU A 1 91 ? 6.933 8.158 -2.290 1.00 91.81 91 LEU A N 1
ATOM 742 C CA . LEU A 1 91 ? 8.306 8.553 -2.596 1.00 91.81 91 LEU A CA 1
ATOM 743 C C . LEU A 1 91 ? 8.520 8.563 -4.110 1.00 91.81 91 LEU A C 1
ATOM 745 O O . LEU A 1 91 ? 9.018 7.596 -4.685 1.00 91.81 91 LEU A O 1
ATOM 749 N N . HIS A 1 92 ? 8.150 9.669 -4.748 1.00 89.50 92 HIS A N 1
ATOM 750 C CA . HIS A 1 92 ? 8.308 9.825 -6.188 1.00 89.50 92 HIS A CA 1
ATOM 751 C C . HIS A 1 92 ? 9.786 9.960 -6.594 1.00 89.50 92 HIS A C 1
ATOM 753 O O . HIS A 1 92 ? 10.533 10.767 -6.034 1.00 89.50 92 HIS A O 1
ATOM 759 N N . ILE A 1 93 ? 10.194 9.192 -7.605 1.00 92.31 93 ILE A N 1
ATOM 760 C CA . ILE A 1 93 ? 11.483 9.325 -8.291 1.00 92.31 93 ILE A CA 1
ATOM 761 C C . ILE A 1 93 ? 11.247 9.347 -9.798 1.00 92.31 93 ILE A C 1
ATOM 763 O O . ILE A 1 93 ? 10.300 8.741 -10.292 1.00 92.31 93 ILE A O 1
ATOM 767 N N . SER A 1 94 ? 12.128 10.014 -10.541 1.00 92.06 94 SER A N 1
ATOM 768 C CA . SER A 1 94 ? 12.049 10.007 -12.000 1.00 92.06 94 SER A CA 1
ATOM 769 C C . SER A 1 94 ? 12.484 8.655 -12.578 1.00 92.06 94 SER A C 1
ATOM 771 O O . SER A 1 94 ? 13.296 7.933 -11.990 1.00 92.06 94 SER A O 1
ATOM 773 N N . LYS A 1 95 ? 12.009 8.339 -13.790 1.00 91.12 95 LYS A N 1
ATOM 774 C CA . LYS A 1 95 ? 12.408 7.137 -14.546 1.00 91.12 95 LYS A CA 1
ATOM 775 C C . LYS A 1 95 ? 13.926 7.057 -14.746 1.00 91.12 95 LYS A C 1
ATOM 777 O O . LYS A 1 95 ? 14.489 5.958 -14.771 1.00 91.12 95 LYS A O 1
ATOM 782 N N . ALA A 1 96 ? 14.582 8.211 -14.879 1.00 92.94 96 ALA A N 1
ATOM 783 C CA . ALA A 1 96 ? 16.033 8.334 -14.994 1.00 92.94 96 ALA A CA 1
ATOM 784 C C . ALA A 1 96 ? 16.741 8.054 -13.659 1.00 92.94 96 ALA A C 1
ATOM 786 O O . ALA A 1 96 ? 17.682 7.268 -13.623 1.00 92.94 96 ALA A O 1
ATOM 787 N N . GLU A 1 97 ? 16.247 8.618 -12.554 1.00 92.56 97 GLU A N 1
ATOM 788 C CA . GLU A 1 97 ? 16.807 8.370 -11.221 1.00 92.56 97 GLU A CA 1
ATOM 789 C C . GLU A 1 97 ? 16.660 6.901 -10.805 1.00 92.56 97 GLU A C 1
ATOM 791 O O . GLU A 1 97 ? 17.580 6.330 -10.223 1.00 92.56 97 GLU A O 1
ATOM 796 N N . GLN A 1 98 ? 15.540 6.254 -11.146 1.00 92.44 98 GLN A N 1
ATOM 797 C CA . GLN A 1 98 ? 15.377 4.817 -10.913 1.00 92.44 98 GLN A CA 1
ATOM 798 C C . GLN A 1 98 ? 16.442 4.001 -11.664 1.00 92.44 98 GLN A C 1
ATOM 800 O O . GLN A 1 98 ? 17.041 3.109 -11.070 1.00 92.44 98 GLN A O 1
ATOM 805 N N . LYS A 1 99 ? 16.712 4.332 -12.938 1.00 92.06 99 LYS A N 1
ATOM 806 C CA . LYS A 1 99 ? 17.747 3.659 -13.743 1.00 92.06 99 LYS A CA 1
ATOM 807 C C . LYS A 1 99 ? 19.119 3.797 -13.094 1.00 92.06 99 LYS A C 1
ATOM 809 O O . LYS A 1 99 ? 19.773 2.791 -12.850 1.00 92.06 99 LYS A O 1
ATOM 814 N N . ARG A 1 100 ? 19.491 5.030 -12.743 1.00 93.31 100 ARG A N 1
ATOM 815 C CA . ARG A 1 100 ? 20.765 5.345 -12.091 1.00 93.31 100 ARG A CA 1
ATOM 816 C C . ARG A 1 100 ? 20.959 4.526 -10.812 1.00 93.31 100 ARG A C 1
ATOM 818 O O . ARG A 1 100 ? 22.011 3.942 -10.603 1.00 93.31 100 ARG A O 1
ATOM 825 N N . ARG A 1 101 ? 19.918 4.411 -9.977 1.00 91.75 101 ARG A N 1
ATOM 826 C CA . ARG A 1 101 ? 19.963 3.598 -8.747 1.00 91.75 101 ARG A CA 1
ATOM 827 C C . ARG A 1 101 ? 20.051 2.095 -9.000 1.00 91.75 101 ARG A C 1
ATOM 829 O O . ARG A 1 101 ? 20.544 1.386 -8.128 1.00 91.75 101 ARG A O 1
ATOM 836 N N . PHE A 1 102 ? 19.522 1.590 -10.114 1.00 90.62 102 PHE A N 1
ATOM 837 C CA . PHE A 1 102 ? 19.698 0.185 -10.487 1.00 90.62 102 PHE A CA 1
ATOM 838 C C . PHE A 1 102 ? 21.137 -0.089 -10.917 1.00 90.62 102 PHE A C 1
ATOM 840 O O . PHE A 1 102 ? 21.721 -1.042 -10.414 1.00 90.62 102 PHE A O 1
ATOM 847 N N . GLU A 1 103 ? 21.716 0.780 -11.747 1.00 91.06 103 GLU A N 1
ATOM 848 C CA . GLU A 1 103 ? 23.125 0.702 -12.165 1.00 91.06 103 GLU A CA 1
ATOM 849 C C . GLU A 1 103 ? 24.057 0.732 -10.942 1.00 91.06 103 GLU A C 1
ATOM 851 O O . GLU A 1 103 ? 24.814 -0.208 -10.724 1.00 91.06 103 GLU A O 1
ATOM 856 N N . GLU A 1 104 ? 23.879 1.695 -10.030 1.00 91.38 104 GLU A N 1
ATOM 857 C CA . GLU A 1 104 ? 24.663 1.774 -8.784 1.00 91.38 104 GLU A CA 1
ATOM 858 C C . GLU A 1 104 ? 24.576 0.518 -7.900 1.00 91.38 104 GLU A C 1
ATOM 860 O O . GLU A 1 104 ? 25.496 0.224 -7.141 1.00 91.38 104 GLU A O 1
ATOM 865 N N . ARG A 1 105 ? 23.443 -0.195 -7.920 1.00 91.31 105 ARG A N 1
ATOM 866 C CA . ARG A 1 105 ? 23.258 -1.421 -7.127 1.00 91.31 105 ARG A CA 1
ATOM 867 C C . ARG A 1 105 ? 23.823 -2.655 -7.817 1.00 91.31 105 ARG A C 1
ATOM 869 O O . ARG A 1 105 ? 24.160 -3.602 -7.115 1.00 91.31 105 ARG A O 1
ATOM 876 N N . LEU A 1 106 ? 23.881 -2.660 -9.147 1.00 89.75 106 LEU A N 1
ATOM 877 C CA . LEU A 1 106 ? 24.547 -3.708 -9.917 1.00 89.75 106 LEU A CA 1
ATOM 878 C C . LEU A 1 106 ? 26.062 -3.628 -9.716 1.00 89.75 106 LEU A C 1
ATOM 880 O O . LEU A 1 106 ? 26.694 -4.663 -9.516 1.00 89.75 106 LEU A O 1
ATOM 884 N N . ASP A 1 107 ? 26.605 -2.412 -9.670 1.00 91.00 107 ASP A N 1
ATOM 885 C CA . ASP A 1 107 ? 28.044 -2.163 -9.537 1.00 91.00 107 ASP A CA 1
ATOM 886 C C . ASP A 1 107 ? 28.570 -2.323 -8.097 1.00 91.00 107 ASP A C 1
ATOM 888 O O . ASP A 1 107 ? 29.777 -2.425 -7.887 1.00 91.00 107 ASP A O 1
ATOM 892 N N . ASP A 1 108 ? 27.685 -2.365 -7.091 1.00 90.75 108 ASP A N 1
ATOM 893 C CA . ASP A 1 108 ? 28.033 -2.526 -5.673 1.00 90.75 108 ASP A CA 1
ATOM 894 C C . ASP A 1 108 ? 27.626 -3.920 -5.148 1.00 90.75 108 ASP A C 1
ATOM 896 O O . ASP A 1 108 ? 26.455 -4.127 -4.793 1.00 90.75 108 ASP A O 1
ATOM 900 N N . PRO A 1 109 ? 28.577 -4.869 -5.001 1.00 90.06 109 PRO A N 1
ATOM 901 C CA . PRO A 1 109 ? 28.305 -6.219 -4.500 1.00 90.06 109 PRO A CA 1
ATOM 902 C C . PRO A 1 109 ? 27.578 -6.259 -3.149 1.00 90.06 109 PRO A C 1
ATOM 904 O O . PRO A 1 109 ? 26.824 -7.189 -2.871 1.00 90.06 109 PRO A O 1
ATOM 907 N N . THR A 1 110 ? 27.734 -5.233 -2.305 1.00 90.62 110 THR A N 1
ATOM 908 C CA . THR A 1 110 ? 27.077 -5.171 -0.987 1.00 90.62 110 THR A CA 1
ATOM 909 C C . THR A 1 110 ? 25.588 -4.818 -1.071 1.00 90.62 110 THR A C 1
ATOM 911 O O . THR A 1 110 ? 24.843 -4.977 -0.096 1.00 90.62 110 THR A O 1
ATOM 914 N N . LYS A 1 111 ? 25.123 -4.340 -2.233 1.00 86.81 111 LYS A N 1
ATOM 915 C CA . LYS A 1 111 ? 23.740 -3.903 -2.475 1.00 86.81 111 LYS A CA 1
ATOM 916 C C . LYS A 1 111 ? 22.989 -4.759 -3.489 1.00 86.81 111 LYS A C 1
ATOM 918 O O . LYS A 1 111 ? 21.767 -4.617 -3.559 1.00 86.81 111 LYS A O 1
ATOM 923 N N . GLN A 1 112 ? 23.667 -5.652 -4.210 1.00 85.94 112 GLN A N 1
ATOM 924 C CA . GLN A 1 112 ? 23.064 -6.515 -5.234 1.00 85.94 112 GLN A CA 1
ATOM 925 C C . GLN A 1 112 ? 21.882 -7.345 -4.711 1.00 85.94 112 GLN A C 1
ATOM 927 O O . GLN A 1 112 ? 20.896 -7.510 -5.420 1.00 85.94 112 GLN A O 1
ATOM 932 N N . TRP A 1 113 ? 21.903 -7.770 -3.442 1.00 85.38 113 TRP A N 1
ATOM 933 C CA . TRP A 1 113 ? 20.790 -8.500 -2.810 1.00 85.38 113 TRP A CA 1
ATOM 934 C C . TRP A 1 113 ? 19.452 -7.732 -2.791 1.00 85.38 113 TRP A C 1
ATOM 936 O O . TRP A 1 113 ? 18.403 -8.328 -2.563 1.00 85.38 113 TRP A O 1
ATOM 946 N N . LYS A 1 114 ? 19.472 -6.406 -3.003 1.00 82.56 114 LYS A N 1
ATOM 947 C CA . LYS A 1 114 ? 18.275 -5.547 -3.079 1.00 82.56 114 LYS A CA 1
ATOM 948 C C . LYS A 1 114 ? 17.658 -5.484 -4.475 1.00 82.56 114 LYS A C 1
ATOM 950 O O . LYS A 1 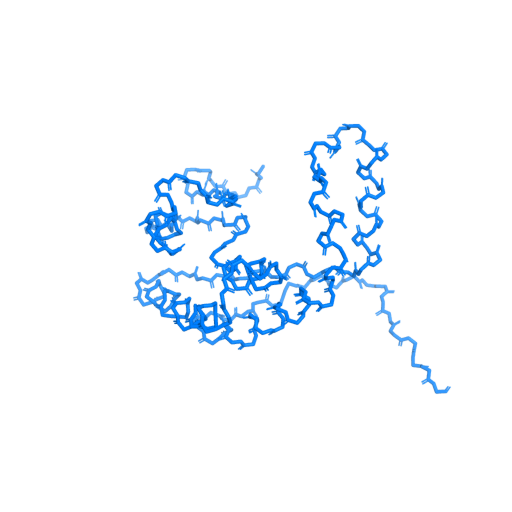114 ? 16.682 -4.755 -4.647 1.00 82.56 114 LYS A O 1
ATOM 955 N N . LEU A 1 115 ? 18.265 -6.134 -5.464 1.00 84.44 115 LEU A N 1
ATOM 956 C CA . LEU A 1 115 ? 17.748 -6.222 -6.821 1.00 84.44 115 LEU A CA 1
ATOM 957 C C . LEU A 1 115 ? 17.067 -7.569 -7.012 1.00 84.44 115 LEU A C 1
ATOM 959 O O . LEU A 1 115 ? 17.602 -8.613 -6.642 1.00 84.44 115 LEU A O 1
ATOM 963 N N . SER A 1 116 ? 15.897 -7.539 -7.629 1.00 84.31 116 SER A N 1
ATOM 964 C CA . SER A 1 116 ? 15.217 -8.722 -8.122 1.00 84.31 116 SER A CA 1
ATOM 965 C C . SER A 1 116 ? 15.082 -8.642 -9.643 1.00 84.31 116 SER A C 1
ATOM 967 O O . SER A 1 116 ? 14.933 -7.548 -10.191 1.00 84.31 116 SER A O 1
ATOM 969 N N . PRO A 1 117 ? 15.074 -9.782 -10.355 1.00 83.75 117 PRO A N 1
ATOM 970 C CA . PRO A 1 117 ? 14.745 -9.799 -11.780 1.00 83.75 117 PRO A CA 1
ATOM 971 C C . PRO A 1 117 ? 13.396 -9.123 -12.084 1.00 83.75 117 PRO A C 1
ATOM 973 O O . PRO A 1 117 ? 13.249 -8.459 -13.108 1.00 83.75 117 PRO A O 1
ATOM 976 N N . GLY A 1 118 ? 12.435 -9.230 -11.156 1.00 81.75 118 GLY A N 1
ATOM 977 C CA . GLY A 1 118 ? 11.121 -8.592 -11.254 1.00 81.75 118 GLY A CA 1
ATOM 978 C C . GLY A 1 118 ? 11.176 -7.067 -11.360 1.00 81.75 118 GLY A C 1
ATOM 979 O O . GLY A 1 118 ? 10.399 -6.501 -12.124 1.00 81.75 118 GLY A O 1
ATOM 980 N N . ASP A 1 119 ? 12.143 -6.411 -10.707 1.00 82.50 119 ASP A N 1
ATOM 981 C CA . ASP A 1 119 ? 12.285 -4.947 -10.741 1.00 82.50 119 ASP A CA 1
ATOM 982 C C . ASP A 1 119 ? 12.569 -4.423 -12.163 1.00 82.50 119 ASP A C 1
ATOM 984 O O . ASP A 1 119 ? 12.113 -3.343 -12.551 1.00 82.50 119 ASP A O 1
ATOM 988 N N . PHE A 1 120 ? 13.308 -5.195 -12.965 1.00 85.50 120 PHE A N 1
ATOM 989 C CA . PHE A 1 120 ? 13.603 -4.849 -14.358 1.00 85.50 120 PHE A CA 1
ATOM 990 C C . PHE A 1 120 ? 12.391 -5.057 -15.266 1.00 85.50 120 PHE A C 1
ATOM 992 O O . PHE A 1 120 ? 12.166 -4.274 -16.190 1.00 85.50 120 PHE A O 1
ATOM 999 N N . GLU A 1 121 ? 11.588 -6.079 -14.982 1.00 87.25 121 GLU A N 1
ATOM 1000 C CA . GLU A 1 121 ? 10.340 -6.327 -15.696 1.00 87.25 121 GLU A CA 1
ATOM 1001 C C . GLU A 1 121 ? 9.290 -5.263 -15.365 1.00 87.25 121 GLU A C 1
ATOM 1003 O O . GLU A 1 121 ? 8.633 -4.757 -16.271 1.00 87.25 121 GLU A O 1
ATOM 1008 N N . ASP A 1 122 ? 9.169 -4.860 -14.096 1.00 87.00 122 ASP A N 1
ATOM 1009 C CA . ASP A 1 122 ? 8.233 -3.815 -13.660 1.00 87.00 122 ASP A CA 1
ATOM 1010 C C . ASP A 1 122 ? 8.535 -2.465 -14.314 1.00 87.00 122 ASP A C 1
ATOM 1012 O O . ASP A 1 122 ? 7.624 -1.696 -14.619 1.00 87.00 122 ASP A O 1
ATOM 1016 N N . ARG A 1 123 ? 9.806 -2.196 -14.627 1.00 88.19 123 ARG A N 1
ATOM 1017 C CA . ARG A 1 123 ? 10.216 -0.974 -15.327 1.00 88.19 123 ARG A CA 1
ATOM 1018 C C . ARG A 1 123 ? 9.592 -0.833 -16.722 1.00 88.19 123 ARG A C 1
ATOM 1020 O O . ARG A 1 123 ? 9.447 0.298 -17.196 1.00 88.19 123 ARG A O 1
ATOM 1027 N N . LYS A 1 124 ? 9.224 -1.937 -17.382 1.00 91.50 124 LYS A N 1
ATOM 1028 C CA . LYS A 1 124 ? 8.533 -1.905 -18.686 1.00 91.50 124 LYS A CA 1
ATOM 1029 C C . LYS A 1 124 ? 7.132 -1.298 -18.568 1.00 91.50 124 LYS A C 1
ATOM 1031 O O . LYS A 1 124 ? 6.682 -0.657 -19.506 1.00 91.50 124 LYS A O 1
ATOM 1036 N N . TYR A 1 125 ? 6.516 -1.419 -17.395 1.00 92.88 125 TYR A N 1
ATOM 1037 C CA . TYR A 1 125 ? 5.177 -0.924 -17.073 1.00 92.88 125 TYR A CA 1
ATOM 1038 C C . TYR A 1 125 ? 5.212 0.434 -16.358 1.00 92.88 125 TYR A C 1
ATOM 1040 O O . TYR A 1 125 ? 4.329 0.752 -15.570 1.00 92.88 125 TYR A O 1
ATOM 1048 N N . TRP A 1 126 ? 6.268 1.231 -16.566 1.00 92.62 126 TRP A N 1
ATOM 1049 C CA . TRP A 1 126 ? 6.461 2.497 -15.849 1.00 92.62 126 TRP A CA 1
ATOM 1050 C C . TRP A 1 126 ? 5.241 3.420 -15.933 1.00 92.62 126 TRP A C 1
ATOM 1052 O O . TRP A 1 126 ? 4.819 3.965 -14.916 1.00 92.62 126 TRP A O 1
ATOM 1062 N N . ASP A 1 127 ? 4.700 3.594 -17.139 1.00 93.88 127 ASP A N 1
ATOM 1063 C CA . ASP A 1 127 ? 3.588 4.511 -17.379 1.00 93.88 127 ASP A CA 1
ATOM 1064 C C . ASP A 1 127 ? 2.286 3.963 -16.759 1.00 93.88 127 ASP A C 1
ATOM 1066 O O . ASP A 1 127 ? 1.559 4.716 -16.116 1.00 93.88 127 ASP A O 1
ATOM 1070 N N . ASP A 1 128 ? 2.073 2.641 -16.798 1.00 94.94 128 ASP A N 1
ATOM 1071 C CA . ASP A 1 128 ? 0.943 1.983 -16.123 1.00 94.94 128 ASP A CA 1
ATOM 1072 C C .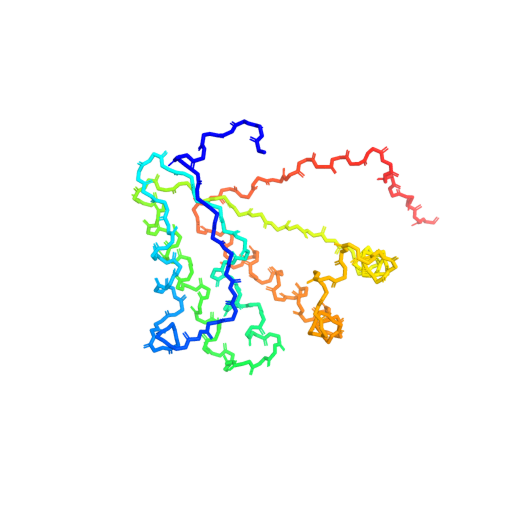 ASP A 1 128 ? 1.018 2.129 -14.592 1.00 94.94 128 ASP A C 1
ATOM 1074 O O . ASP A 1 128 ? 0.009 2.360 -13.923 1.00 94.94 128 ASP A O 1
ATOM 1078 N N . TYR A 1 129 ? 2.219 2.005 -14.012 1.00 94.44 129 TYR A N 1
ATOM 1079 C CA . TYR A 1 129 ? 2.432 2.240 -12.582 1.00 94.44 129 TYR A CA 1
ATOM 1080 C C . TYR A 1 129 ? 2.187 3.701 -12.210 1.00 94.44 129 TYR A C 1
ATOM 1082 O O . TYR A 1 129 ? 1.635 3.961 -11.142 1.00 94.44 129 TYR A O 1
ATOM 1090 N N . LEU A 1 130 ? 2.591 4.649 -13.060 1.00 93.38 130 LEU A N 1
ATOM 1091 C CA . LEU A 1 130 ? 2.355 6.068 -12.817 1.00 93.38 130 LEU A CA 1
ATOM 1092 C C . LEU A 1 130 ? 0.851 6.365 -12.766 1.00 93.38 130 LEU A C 1
ATOM 1094 O O . LEU A 1 130 ? 0.395 6.949 -11.786 1.00 93.38 130 LEU A O 1
ATOM 1098 N N . GLU A 1 131 ? 0.088 5.866 -13.740 1.00 94.75 131 GLU A N 1
ATOM 1099 C CA . GLU A 1 131 ? -1.376 5.978 -13.764 1.00 94.75 131 GLU A CA 1
ATOM 1100 C C . GLU A 1 131 ? -2.011 5.327 -12.521 1.00 94.75 131 GLU A C 1
ATOM 1102 O O . GLU A 1 131 ? -2.875 5.906 -11.863 1.00 94.75 131 GLU A O 1
ATOM 1107 N N . ALA A 1 132 ? -1.539 4.137 -12.131 1.00 94.75 132 ALA A N 1
ATOM 1108 C CA . ALA A 1 132 ? -2.033 3.454 -10.940 1.00 94.75 132 ALA A CA 1
ATOM 1109 C C . ALA A 1 132 ? -1.770 4.246 -9.645 1.00 94.75 132 ALA A C 1
ATOM 1111 O O . ALA A 1 132 ? -2.633 4.287 -8.763 1.00 94.75 132 ALA A O 1
ATOM 1112 N N . TYR A 1 133 ? -0.604 4.891 -9.527 1.00 93.81 133 TYR A N 1
ATOM 1113 C CA . TYR A 1 133 ? -0.287 5.765 -8.399 1.00 93.81 133 TYR A CA 1
ATOM 1114 C C . TYR A 1 133 ? -1.120 7.048 -8.401 1.00 93.81 133 TYR A C 1
ATOM 1116 O O . TYR A 1 133 ? -1.578 7.453 -7.335 1.00 93.81 133 TYR A O 1
ATOM 1124 N N . GLU A 1 134 ? -1.339 7.676 -9.5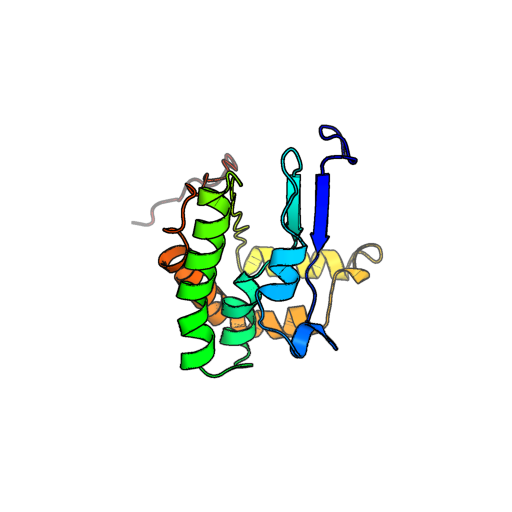56 1.00 92.75 134 GLU A N 1
ATOM 1125 C CA . GLU A 1 134 ? -2.196 8.863 -9.680 1.00 92.75 134 GLU A CA 1
ATOM 1126 C C . GLU A 1 134 ? -3.634 8.563 -9.243 1.00 92.75 134 GLU A C 1
ATOM 1128 O O . GLU A 1 134 ? -4.216 9.305 -8.444 1.00 92.75 134 GLU A O 1
ATOM 1133 N N . ASP A 1 135 ? -4.177 7.423 -9.665 1.00 93.38 135 ASP A N 1
ATOM 1134 C CA . ASP A 1 135 ? -5.495 6.962 -9.232 1.00 93.38 135 ASP A CA 1
ATOM 1135 C C . ASP A 1 135 ? -5.527 6.628 -7.739 1.00 93.38 135 ASP A C 1
ATOM 1137 O O . ASP A 1 135 ? -6.478 6.978 -7.042 1.00 93.38 135 ASP A O 1
ATOM 1141 N N . ALA A 1 136 ? -4.487 5.981 -7.209 1.00 93.25 136 ALA A N 1
ATOM 1142 C CA . ALA A 1 136 ? -4.415 5.680 -5.783 1.00 93.25 136 ALA A CA 1
ATOM 1143 C C . ALA A 1 136 ? -4.342 6.939 -4.922 1.00 93.25 136 ALA A C 1
ATOM 1145 O O . ALA A 1 136 ? -5.038 7.036 -3.912 1.00 93.25 136 ALA A O 1
ATOM 1146 N N . LEU A 1 137 ? -3.548 7.923 -5.332 1.00 89.69 137 LEU A N 1
ATOM 1147 C CA . LEU A 1 137 ? -3.445 9.192 -4.628 1.00 89.69 137 LEU A CA 1
ATOM 1148 C C . LEU A 1 137 ? -4.741 9.994 -4.738 1.00 89.69 137 LEU A C 1
ATOM 1150 O O . LEU A 1 137 ? -5.178 10.544 -3.737 1.00 89.69 137 LEU A O 1
ATOM 1154 N N . SER A 1 138 ? -5.387 10.042 -5.902 1.00 89.94 138 SER A N 1
ATOM 1155 C CA . SER A 1 138 ? -6.625 10.811 -6.075 1.00 89.94 138 SER A CA 1
ATOM 1156 C C . SER A 1 138 ? -7.828 10.168 -5.377 1.00 89.94 138 SER A C 1
ATOM 1158 O O . SER A 1 138 ? -8.571 10.852 -4.674 1.00 89.94 138 SER A O 1
ATOM 1160 N N . ARG A 1 139 ? -8.006 8.849 -5.509 1.00 86.81 139 ARG A N 1
ATOM 1161 C CA . ARG A 1 139 ? -9.180 8.126 -4.987 1.00 86.81 139 ARG A CA 1
ATOM 1162 C C . ARG A 1 139 ? -9.072 7.770 -3.511 1.00 86.81 139 ARG A C 1
ATOM 1164 O O . ARG A 1 139 ? -10.101 7.631 -2.852 1.00 86.81 139 ARG A O 1
ATOM 1171 N N . ALA A 1 140 ? -7.854 7.632 -2.989 1.00 76.69 140 ALA A N 1
ATOM 1172 C CA . ALA A 1 140 ? -7.627 7.294 -1.587 1.00 76.69 140 ALA A CA 1
ATOM 1173 C C . ALA A 1 140 ? -7.053 8.451 -0.751 1.00 76.69 140 ALA A C 1
ATOM 1175 O O . ALA A 1 140 ? -6.719 8.257 0.416 1.00 76.69 140 ALA A O 1
ATOM 1176 N N . ALA A 1 141 ? -6.943 9.675 -1.284 1.00 62.16 141 ALA A N 1
ATOM 1177 C CA . ALA A 1 141 ? -6.557 10.847 -0.483 1.00 62.16 141 ALA A CA 1
ATOM 1178 C C . ALA A 1 141 ? -7.639 11.293 0.514 1.00 62.16 141 ALA A C 1
ATOM 1180 O O . ALA A 1 141 ? -7.311 11.897 1.532 1.00 62.16 141 ALA A O 1
ATOM 1181 N N . ALA A 1 142 ? -8.915 11.002 0.246 1.00 51.62 142 ALA A N 1
ATOM 1182 C CA . ALA A 1 142 ? -10.042 11.551 1.004 1.00 51.62 142 ALA A CA 1
ATOM 1183 C C . ALA A 1 142 ? -10.366 10.803 2.317 1.00 51.62 142 ALA A C 1
ATOM 1185 O O . ALA A 1 142 ? -11.140 11.301 3.133 1.00 51.62 142 ALA A O 1
ATOM 1186 N N . GLY A 1 143 ? -9.764 9.635 2.560 1.00 45.56 143 GLY A N 1
ATOM 1187 C CA . GLY A 1 143 ? -9.929 8.864 3.795 1.00 45.56 143 GLY A CA 1
ATOM 1188 C C . GLY A 1 143 ? -9.068 9.379 4.958 1.00 45.56 143 GLY A C 1
ATOM 1189 O O . GLY A 1 143 ? -8.110 8.725 5.347 1.00 45.56 143 GLY A O 1
ATOM 1190 N N . GLY A 1 144 ? -9.381 10.553 5.512 1.00 43.19 144 GLY A N 1
ATOM 1191 C CA . GLY A 1 144 ? -9.089 10.862 6.925 1.00 43.19 144 GLY A CA 1
ATOM 1192 C C . GLY A 1 144 ? -7.680 11.316 7.346 1.00 43.19 144 GLY A C 1
ATOM 1193 O O . GLY A 1 144 ? -7.413 11.352 8.544 1.00 43.19 144 GLY A O 1
ATOM 1194 N N . GLY A 1 145 ? -6.783 11.719 6.443 1.00 40.69 145 GLY A N 1
ATOM 1195 C CA . GLY A 1 145 ? -5.481 12.261 6.854 1.00 40.69 145 GLY A CA 1
ATOM 1196 C C . GLY A 1 145 ? -4.843 13.142 5.792 1.00 40.69 145 GLY A C 1
ATOM 1197 O O . GLY A 1 145 ? -4.573 12.682 4.685 1.00 40.69 145 GLY A O 1
ATOM 1198 N N . ALA A 1 146 ? -4.596 14.411 6.129 1.00 38.78 146 ALA A N 1
ATOM 1199 C CA . ALA A 1 146 ? -3.892 15.351 5.267 1.00 38.78 146 ALA A CA 1
ATOM 1200 C C . ALA A 1 146 ? -2.555 14.749 4.802 1.00 38.78 146 ALA A C 1
ATOM 1202 O O . ALA A 1 146 ? -1.691 14.414 5.615 1.00 38.78 146 ALA A O 1
ATOM 1203 N N . ALA A 1 147 ? -2.374 14.624 3.487 1.00 39.53 147 ALA A N 1
ATOM 1204 C CA . ALA A 1 147 ? -1.078 14.314 2.909 1.00 39.53 147 ALA A CA 1
ATOM 1205 C C . ALA A 1 147 ? -0.114 15.456 3.262 1.00 39.53 147 ALA A C 1
ATOM 1207 O O . ALA A 1 147 ? -0.242 16.563 2.743 1.00 39.53 147 ALA A O 1
ATOM 1208 N N . ALA A 1 148 ? 0.834 15.215 4.168 1.00 37.53 148 ALA A N 1
ATOM 1209 C CA . ALA A 1 148 ? 1.894 16.173 4.449 1.00 37.53 148 ALA A CA 1
ATOM 1210 C C . ALA A 1 148 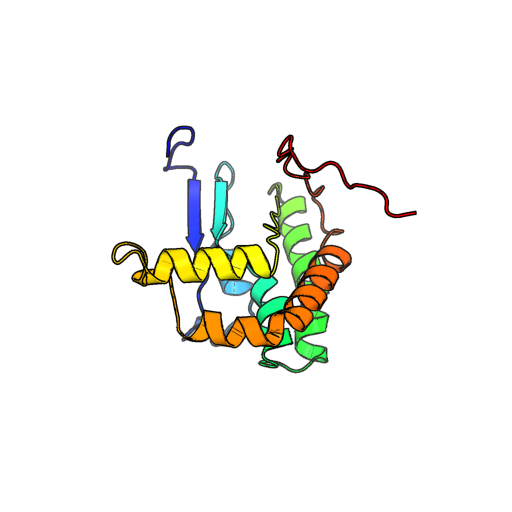? 2.917 16.121 3.298 1.00 37.53 148 ALA A C 1
ATOM 1212 O O . ALA A 1 148 ? 3.585 15.094 3.131 1.00 37.53 148 ALA A O 1
ATOM 1213 N N . PRO A 1 149 ? 3.081 17.186 2.489 1.00 34.31 149 PRO A N 1
ATOM 1214 C CA . PRO A 1 149 ? 4.148 17.225 1.501 1.00 34.31 149 PRO A CA 1
ATOM 1215 C C . PRO A 1 149 ? 5.494 17.219 2.234 1.00 34.31 149 PRO A C 1
ATOM 1217 O O . PRO A 1 149 ? 5.798 18.121 3.012 1.00 34.31 149 PRO A O 1
ATOM 1220 N N . SER A 1 150 ? 6.315 16.193 1.998 1.00 33.34 150 SER A N 1
ATOM 1221 C CA . SER A 1 150 ? 7.692 16.162 2.498 1.00 33.34 150 SER A CA 1
ATOM 1222 C C . SER A 1 150 ? 8.480 17.320 1.868 1.00 33.34 150 SER A C 1
ATOM 1224 O O . SER A 1 150 ? 8.633 17.349 0.642 1.00 33.34 150 SER A O 1
ATOM 1226 N N . PRO A 1 151 ? 9.021 18.273 2.651 1.00 33.50 151 PRO A N 1
ATOM 1227 C CA . PRO A 1 151 ? 9.793 19.371 2.103 1.00 33.50 151 PRO A CA 1
ATOM 1228 C C . PRO A 1 151 ? 11.221 18.887 1.853 1.00 33.50 151 PRO A C 1
ATOM 1230 O O . PRO A 1 151 ? 12.143 19.186 2.605 1.00 33.50 151 PRO A O 1
ATOM 1233 N N . ARG A 1 152 ? 11.446 18.162 0.756 1.00 33.12 152 ARG A N 1
ATOM 1234 C CA . ARG A 1 152 ? 12.784 18.111 0.154 1.00 33.12 152 ARG A CA 1
ATOM 1235 C C . ARG A 1 152 ? 12.883 19.205 -0.898 1.00 33.12 152 ARG A C 1
ATOM 1237 O O . ARG A 1 152 ? 12.889 18.942 -2.096 1.00 33.12 152 ARG A O 1
ATOM 1244 N N . ARG A 1 153 ? 13.000 20.456 -0.435 1.00 31.70 153 ARG A N 1
ATOM 1245 C CA . ARG A 1 153 ? 13.608 21.526 -1.237 1.00 31.70 153 ARG A CA 1
ATOM 1246 C C . ARG A 1 153 ? 15.066 21.136 -1.482 1.00 31.70 153 ARG A C 1
ATOM 1248 O O . ARG A 1 153 ? 15.944 21.452 -0.688 1.00 31.70 153 ARG A O 1
ATOM 1255 N N . CYS A 1 154 ? 15.331 20.439 -2.581 1.00 31.33 154 CYS A N 1
ATOM 1256 C CA . CYS A 1 154 ? 16.658 20.462 -3.172 1.00 31.33 154 CYS A CA 1
ATOM 1257 C C . CYS A 1 154 ? 16.830 21.851 -3.804 1.00 31.33 154 CYS A C 1
ATOM 1259 O O . CYS A 1 154 ? 16.128 22.201 -4.752 1.00 31.33 154 CYS A O 1
ATOM 1261 N N . ALA A 1 155 ? 17.721 22.671 -3.249 1.00 37.66 155 ALA A N 1
ATOM 1262 C CA . ALA A 1 155 ? 17.938 24.069 -3.626 1.00 37.66 155 ALA A CA 1
ATOM 1263 C C . ALA A 1 155 ? 18.609 24.265 -5.009 1.00 37.66 155 ALA A C 1
ATOM 1265 O O . ALA A 1 155 ? 19.352 25.226 -5.196 1.00 37.66 155 ALA A O 1
ATOM 1266 N N . ARG A 1 156 ? 18.385 23.377 -5.991 1.00 35.25 156 ARG A N 1
ATOM 1267 C CA . ARG A 1 156 ? 19.094 23.431 -7.284 1.00 35.25 156 ARG A CA 1
ATOM 1268 C C . ARG A 1 156 ? 18.287 23.173 -8.553 1.00 35.25 156 ARG A C 1
ATOM 1270 O O . ARG A 1 156 ? 18.876 23.154 -9.626 1.00 35.25 156 ARG A O 1
ATOM 1277 N N . CYS A 1 157 ? 16.964 23.080 -8.481 1.00 31.30 157 CYS A N 1
ATOM 1278 C CA . CYS A 1 157 ? 16.128 23.006 -9.681 1.00 31.30 157 CYS A CA 1
ATOM 1279 C C . CYS A 1 157 ? 15.294 24.284 -9.823 1.00 31.30 157 CYS A C 1
ATOM 1281 O O . CYS A 1 157 ? 14.148 24.340 -9.385 1.00 31.30 157 CYS A O 1
ATOM 1283 N N . ARG A 1 158 ? 15.876 25.330 -10.424 1.00 29.56 158 ARG A N 1
ATOM 1284 C CA . ARG A 1 158 ? 15.073 26.366 -11.091 1.00 29.56 158 ARG A CA 1
ATOM 1285 C C . ARG A 1 158 ? 14.676 25.818 -12.467 1.00 29.56 158 ARG A C 1
ATOM 1287 O O . ARG A 1 158 ? 15.574 25.406 -13.197 1.00 29.56 158 ARG A O 1
ATOM 1294 N N . PRO A 1 159 ? 13.389 25.808 -12.840 1.00 36.62 159 PRO A N 1
ATOM 1295 C CA . PRO A 1 159 ? 12.995 25.540 -14.213 1.00 36.62 159 PRO A CA 1
ATOM 1296 C C . PRO A 1 159 ? 13.337 26.763 -15.067 1.00 36.62 159 PRO A C 1
ATOM 1298 O O . PRO A 1 159 ? 12.817 27.859 -14.849 1.00 36.62 159 PRO A O 1
ATOM 1301 N N . THR A 1 160 ? 14.233 26.584 -16.031 1.00 34.47 160 THR A N 1
ATOM 1302 C CA . THR A 1 160 ? 14.406 27.524 -17.136 1.00 34.47 160 THR A CA 1
ATOM 1303 C C . THR A 1 160 ? 13.126 27.471 -17.966 1.00 34.47 160 THR A C 1
ATOM 1305 O O . THR A 1 160 ? 12.791 26.423 -18.516 1.00 34.47 160 THR A O 1
ATOM 1308 N N . ARG A 1 161 ? 12.365 28.571 -18.013 1.00 32.66 161 ARG A N 1
ATOM 1309 C CA . ARG A 1 161 ? 11.279 28.722 -18.989 1.00 32.66 161 ARG A CA 1
ATOM 1310 C C . ARG A 1 161 ? 11.908 28.743 -20.376 1.00 32.66 161 ARG A C 1
ATOM 1312 O O . ARG A 1 161 ? 12.737 29.604 -20.649 1.00 32.66 161 ARG A O 1
ATOM 1319 N N . VAL A 1 162 ? 11.504 27.801 -21.216 1.00 37.53 162 VAL A N 1
ATOM 1320 C CA . VAL A 1 162 ? 11.643 27.924 -22.663 1.00 37.53 162 VAL A CA 1
ATOM 1321 C C . VAL A 1 162 ? 10.486 28.806 -23.129 1.00 37.53 162 VAL A C 1
ATOM 1323 O O . VAL A 1 162 ? 9.323 28.432 -22.981 1.00 37.53 162 VAL A O 1
ATOM 1326 N N . THR A 1 163 ? 10.829 29.988 -23.621 1.00 43.28 163 THR A N 1
ATOM 1327 C CA . THR A 1 163 ? 10.112 30.722 -24.671 1.00 43.28 163 THR A CA 1
ATOM 1328 C C . THR A 1 163 ? 11.134 31.018 -25.743 1.00 43.28 163 THR A C 1
ATOM 1330 O O . THR A 1 163 ? 12.239 31.445 -25.332 1.00 43.28 163 THR A O 1
#